Protein AF-A0A150FWA8-F1 (afdb_monomer_lite)

Radius of gyration: 38.99 Å; chains: 1; bounding box: 78×52×148 Å

Secondary structure (DSSP, 8-state):
--HHHHHHHHHHHHHHHHHHHHHHHHHHHHHHHHHHHHHHHHHHHHHHHHHHHHHHHHHHHSS---HHHHHH-HHHHHHHHHHHHHHHHHHH------TTSHHHHHHHHHHHHHHHHHHHTT---EEETTTEEEEE-TTS-EEE--S---HHHHTTGGGSSS---PPP-----------

pLDDT: mean 74.62, std 19.17, range [39.28, 98.38]

Structure (mmCIF, N/CA/C/O backbone):
data_AF-A0A150FWA8-F1
#
_entry.id   AF-A0A150FWA8-F1
#
loop_
_atom_site.group_PDB
_atom_site.id
_atom_site.type_symbol
_atom_site.label_atom_id
_atom_site.label_alt_id
_atom_site.label_comp_id
_atom_site.label_asym_id
_atom_site.label_entity_id
_atom_site.label_seq_id
_atom_site.pdbx_PDB_ins_code
_atom_site.Cartn_x
_atom_site.Cartn_y
_atom_site.Cartn_z
_atom_site.occupancy
_atom_site.B_iso_or_equiv
_atom_site.auth_seq_id
_atom_site.auth_comp_id
_atom_site.auth_asym_id
_atom_site.auth_atom_id
_atom_site.pdbx_PDB_model_num
ATOM 1 N N . MET A 1 1 ? 36.969 9.446 -61.415 1.00 58.41 1 MET A N 1
ATOM 2 C CA . MET A 1 1 ? 36.087 8.849 -60.389 1.00 58.41 1 MET A CA 1
ATOM 3 C C . MET A 1 1 ? 34.657 8.989 -60.893 1.00 58.41 1 MET A C 1
ATOM 5 O O . MET A 1 1 ? 34.257 10.104 -61.199 1.00 58.41 1 MET A O 1
ATOM 9 N N . SER A 1 2 ? 33.947 7.881 -61.120 1.00 78.94 2 SER A N 1
ATOM 10 C CA . SER A 1 2 ? 32.570 7.888 -61.658 1.00 78.94 2 SER A CA 1
ATOM 11 C C . SER A 1 2 ? 31.573 8.323 -60.574 1.00 78.94 2 SER A C 1
ATOM 13 O O . SER A 1 2 ? 31.785 8.003 -59.406 1.00 78.94 2 SER A O 1
ATOM 15 N N . GLY A 1 3 ? 30.477 9.006 -60.932 1.00 84.69 3 GLY A N 1
ATOM 16 C CA . GLY A 1 3 ? 29.446 9.459 -59.978 1.00 84.69 3 GLY A CA 1
ATOM 17 C C . GLY A 1 3 ? 28.864 8.340 -59.099 1.00 84.69 3 GLY A C 1
ATOM 18 O O . GLY A 1 3 ? 28.496 8.579 -57.953 1.00 84.69 3 GLY A O 1
ATOM 19 N N . ASN A 1 4 ? 28.898 7.093 -59.579 1.00 88.75 4 ASN A N 1
ATOM 20 C CA . ASN A 1 4 ? 28.476 5.921 -58.807 1.00 88.75 4 ASN A CA 1
ATOM 21 C C . ASN A 1 4 ? 29.417 5.598 -57.631 1.00 88.75 4 ASN A C 1
ATOM 23 O O . ASN A 1 4 ? 28.967 5.068 -56.620 1.00 88.75 4 ASN A O 1
ATOM 27 N N . GLN A 1 5 ? 30.712 5.921 -57.735 1.00 90.31 5 GLN A N 1
ATOM 28 C CA . GLN A 1 5 ? 31.670 5.716 -56.642 1.00 90.31 5 GLN A CA 1
ATOM 29 C C . GLN A 1 5 ? 31.446 6.727 -55.512 1.00 90.31 5 GLN A C 1
ATOM 31 O O . GLN A 1 5 ? 31.489 6.347 -54.348 1.00 90.31 5 GLN A O 1
ATOM 36 N N . ALA A 1 6 ? 31.138 7.985 -55.844 1.00 92.31 6 ALA A N 1
ATOM 37 C CA . ALA A 1 6 ? 30.865 9.024 -54.849 1.00 92.31 6 ALA A CA 1
ATOM 38 C C . ALA A 1 6 ? 29.607 8.714 -54.016 1.00 92.31 6 ALA A C 1
ATOM 40 O O . ALA A 1 6 ? 29.636 8.817 -52.794 1.00 92.31 6 ALA A O 1
ATOM 41 N N . ALA A 1 7 ? 28.533 8.245 -54.659 1.00 94.19 7 ALA A N 1
ATOM 42 C CA . ALA A 1 7 ? 27.303 7.861 -53.963 1.00 94.19 7 ALA A CA 1
ATOM 43 C C . ALA A 1 7 ? 27.495 6.660 -53.016 1.00 94.19 7 ALA A C 1
ATOM 45 O O . ALA A 1 7 ? 26.860 6.580 -51.963 1.00 94.19 7 ALA A O 1
ATOM 46 N N . LEU A 1 8 ? 28.374 5.716 -53.375 1.00 95.75 8 LEU A N 1
ATOM 47 C CA . LEU A 1 8 ? 28.729 4.604 -52.493 1.00 95.75 8 LEU A CA 1
ATOM 48 C C . LEU A 1 8 ? 29.504 5.089 -51.266 1.00 95.75 8 LEU A C 1
ATOM 50 O O . LEU A 1 8 ? 29.188 4.645 -50.166 1.00 95.75 8 LEU A O 1
ATOM 54 N N . ILE A 1 9 ? 30.456 6.010 -51.443 1.00 95.81 9 ILE A N 1
ATOM 55 C CA . ILE A 1 9 ? 31.230 6.597 -50.339 1.00 95.81 9 ILE A CA 1
ATOM 56 C C . ILE A 1 9 ? 30.297 7.309 -49.353 1.00 95.81 9 ILE A C 1
ATOM 58 O O . ILE A 1 9 ? 30.317 6.982 -48.171 1.00 95.81 9 ILE A O 1
ATOM 62 N N . GLU A 1 10 ? 29.392 8.169 -49.832 1.00 96.25 10 GLU A N 1
ATOM 63 C CA . GLU A 1 10 ? 28.441 8.879 -48.958 1.00 96.25 10 GLU A CA 1
ATOM 64 C C . GLU A 1 10 ? 27.535 7.903 -48.181 1.00 96.25 10 GLU A C 1
ATOM 66 O O . GLU A 1 10 ? 27.212 8.101 -47.005 1.00 96.25 10 GLU A O 1
ATOM 71 N N . ARG A 1 11 ? 27.120 6.802 -48.823 1.00 96.50 11 ARG A N 1
ATOM 72 C CA . ARG A 1 11 ? 26.327 5.765 -48.155 1.00 96.50 11 ARG A CA 1
ATOM 73 C C . ARG A 1 11 ? 27.133 5.040 -47.077 1.00 96.50 11 ARG A C 1
ATOM 75 O O . ARG A 1 11 ? 26.549 4.725 -46.042 1.00 96.50 11 ARG A O 1
ATOM 82 N N . PHE A 1 12 ? 28.414 4.764 -47.316 1.00 96.75 12 PHE A N 1
ATOM 83 C CA . PHE A 1 12 ? 29.309 4.159 -46.327 1.00 96.75 12 PHE A CA 1
ATOM 84 C C . PHE A 1 12 ? 29.524 5.082 -45.129 1.00 96.75 12 PHE A C 1
ATOM 86 O O . PHE A 1 12 ? 29.236 4.662 -44.014 1.00 96.75 12 PHE A O 1
ATOM 93 N N . GLU A 1 13 ? 29.848 6.355 -45.349 1.00 97.50 13 GLU A N 1
ATOM 94 C CA . GLU A 1 13 ? 30.004 7.343 -44.269 1.00 97.50 13 GLU A CA 1
ATOM 95 C C . GLU A 1 13 ? 28.730 7.469 -43.418 1.00 97.50 13 GLU A C 1
ATOM 97 O O . GLU A 1 13 ? 28.770 7.525 -42.187 1.00 97.50 13 GLU A O 1
ATOM 102 N N . ARG A 1 14 ? 27.554 7.436 -44.059 1.00 97.50 14 ARG A N 1
ATOM 103 C CA . ARG A 1 14 ? 26.270 7.432 -43.345 1.00 97.50 14 ARG A CA 1
ATOM 104 C C . ARG A 1 14 ? 26.048 6.152 -42.535 1.00 97.50 14 ARG A C 1
ATOM 106 O O . ARG A 1 14 ? 25.372 6.203 -41.508 1.00 97.50 14 ARG A O 1
ATOM 113 N N . MET A 1 15 ? 26.519 5.000 -43.012 1.00 97.94 15 MET A N 1
ATOM 114 C CA . MET A 1 15 ? 26.440 3.748 -42.254 1.00 97.94 15 MET A CA 1
ATOM 115 C C . MET A 1 15 ? 27.382 3.782 -41.053 1.00 97.94 15 MET A C 1
ATOM 117 O O . MET A 1 15 ? 26.928 3.446 -39.962 1.00 97.94 15 MET A O 1
ATOM 121 N N . ASP A 1 16 ? 28.608 4.272 -41.223 1.00 97.75 16 ASP A N 1
ATOM 122 C CA . ASP A 1 16 ? 29.592 4.397 -40.143 1.00 97.75 16 ASP A CA 1
ATOM 123 C C . ASP A 1 16 ? 29.066 5.302 -39.024 1.00 97.75 16 ASP A C 1
ATOM 125 O O . ASP A 1 16 ? 28.964 4.870 -37.877 1.00 97.75 16 ASP A O 1
ATOM 129 N N . GLY A 1 17 ? 28.540 6.486 -39.358 1.00 98.00 17 GLY A N 1
ATOM 130 C CA . GLY A 1 17 ? 27.944 7.371 -38.348 1.00 98.00 17 GLY A CA 1
ATOM 131 C C . GLY A 1 17 ? 26.709 6.777 -37.646 1.00 98.00 17 GLY A C 1
ATOM 132 O O . GLY A 1 17 ? 26.388 7.124 -36.506 1.00 98.00 17 GLY A O 1
ATOM 133 N N . ARG A 1 18 ? 25.984 5.852 -38.294 1.00 98.19 18 ARG A N 1
ATOM 134 C CA . ARG A 1 18 ? 24.894 5.109 -37.638 1.00 98.19 18 ARG A CA 1
ATOM 135 C C . ARG A 1 18 ? 25.426 4.024 -36.707 1.00 98.19 18 ARG A C 1
ATOM 137 O O . ARG A 1 18 ? 24.792 3.800 -35.677 1.00 98.19 18 ARG A O 1
ATOM 144 N N . LEU A 1 19 ? 26.524 3.362 -37.065 1.00 98.00 19 LEU A N 1
ATOM 145 C CA . LEU A 1 19 ? 27.169 2.340 -36.242 1.00 98.00 19 LEU A CA 1
ATOM 146 C C . LEU A 1 19 ? 27.760 2.953 -34.972 1.00 98.00 19 LEU A C 1
ATOM 148 O O . LEU A 1 19 ? 27.406 2.495 -33.891 1.00 98.00 19 LEU A O 1
ATOM 152 N N . GLU A 1 20 ? 28.488 4.066 -35.074 1.00 98.19 20 GLU A N 1
ATOM 153 C CA . GLU A 1 20 ? 29.029 4.787 -33.907 1.00 98.19 20 GLU A CA 1
ATOM 154 C C . GLU A 1 20 ? 27.927 5.177 -32.904 1.00 98.19 20 GLU A C 1
ATOM 156 O O . GLU A 1 20 ? 28.062 5.048 -31.683 1.00 98.19 20 GLU A O 1
ATOM 161 N N . LYS A 1 21 ? 26.768 5.614 -33.414 1.00 98.19 21 LYS A N 1
ATOM 162 C CA . LYS A 1 21 ? 25.609 5.946 -32.575 1.00 98.19 21 LYS A CA 1
ATOM 163 C C . LYS A 1 21 ? 24.977 4.716 -31.920 1.00 98.19 21 LYS A C 1
ATOM 165 O O . LYS A 1 21 ? 24.425 4.828 -30.823 1.00 98.19 21 LYS A O 1
ATOM 170 N N . ILE A 1 22 ? 24.987 3.569 -32.598 1.00 98.38 22 ILE A N 1
ATOM 171 C CA . ILE A 1 22 ? 24.507 2.301 -32.036 1.00 98.38 22 ILE A CA 1
ATOM 172 C C . ILE A 1 22 ? 25.451 1.837 -30.927 1.00 98.38 22 ILE A C 1
ATOM 174 O O . ILE A 1 22 ? 24.961 1.491 -29.857 1.00 98.38 22 ILE A O 1
ATOM 178 N N . GLU A 1 23 ? 26.763 1.896 -31.147 1.00 98.06 23 GLU A N 1
ATOM 179 C CA . GLU A 1 23 ? 27.785 1.555 -30.149 1.00 98.06 23 GLU A CA 1
ATOM 180 C C . GLU A 1 23 ? 27.654 2.434 -28.90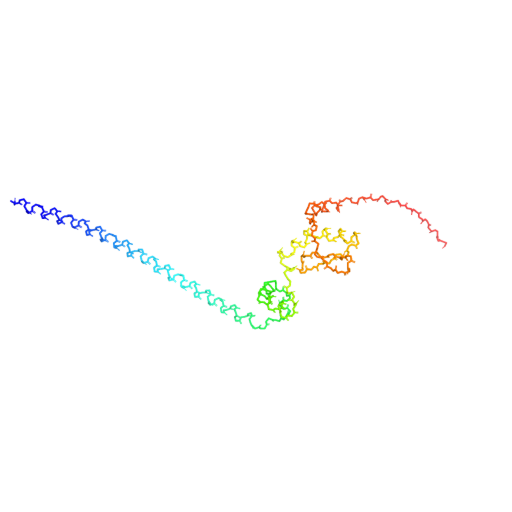3 1.00 98.06 23 GLU A C 1
ATOM 182 O O . GLU A 1 23 ? 27.500 1.922 -27.798 1.00 98.06 23 GLU A O 1
ATOM 187 N N . SER A 1 24 ? 27.533 3.751 -29.087 1.00 97.25 24 SER A N 1
ATOM 188 C CA . SER A 1 24 ? 27.338 4.690 -27.972 1.00 97.25 24 SER A CA 1
ATOM 189 C C . SER A 1 24 ? 26.095 4.358 -27.131 1.00 97.25 24 SER A C 1
ATOM 191 O O . SER A 1 24 ? 26.121 4.403 -25.902 1.00 97.25 24 SER A O 1
ATOM 193 N N . ARG A 1 25 ? 24.981 3.998 -27.785 1.00 98.00 25 ARG A N 1
ATOM 194 C CA . ARG A 1 25 ? 23.747 3.585 -27.093 1.00 98.00 25 ARG A CA 1
ATOM 195 C C . ARG A 1 25 ? 23.888 2.230 -26.412 1.00 98.00 25 ARG A C 1
ATOM 197 O O . ARG A 1 25 ? 23.277 2.009 -25.370 1.00 98.00 25 ARG A O 1
ATOM 204 N N . HIS A 1 26 ? 24.641 1.318 -27.013 1.00 97.88 26 HIS A N 1
ATOM 205 C CA . HIS A 1 26 ? 24.922 0.017 -26.430 1.00 97.88 26 HIS A CA 1
ATOM 206 C C . HIS A 1 26 ? 25.730 0.164 -25.133 1.00 97.88 26 HIS A C 1
ATOM 208 O O . HIS A 1 26 ? 25.380 -0.457 -24.130 1.00 97.88 26 HIS A O 1
ATOM 214 N N . ASP A 1 27 ? 26.731 1.042 -25.109 1.00 97.88 27 ASP A N 1
ATOM 215 C CA . ASP A 1 27 ? 27.537 1.309 -23.913 1.00 97.88 27 ASP A CA 1
ATOM 216 C C . ASP A 1 27 ? 26.718 1.951 -22.784 1.00 97.88 27 ASP A C 1
ATOM 218 O O . ASP A 1 27 ? 26.836 1.566 -21.614 1.00 97.88 27 ASP A O 1
ATOM 222 N N . GLU A 1 28 ? 25.821 2.878 -23.129 1.00 97.12 28 GLU A N 1
ATOM 223 C CA . GLU A 1 28 ? 24.882 3.479 -22.179 1.00 97.12 28 GLU A CA 1
ATOM 224 C C . GLU A 1 28 ? 23.932 2.427 -21.583 1.00 97.12 28 GLU A C 1
ATOM 226 O O . GLU A 1 28 ? 23.750 2.365 -20.363 1.00 97.12 28 GLU A O 1
ATOM 231 N N . LEU A 1 29 ? 23.370 1.547 -22.422 1.00 98.00 29 LEU A N 1
ATOM 232 C CA . LEU A 1 29 ? 22.513 0.446 -21.973 1.00 98.00 29 LEU A CA 1
ATOM 233 C C . LEU A 1 29 ? 23.266 -0.547 -21.082 1.00 98.00 29 LEU A C 1
ATOM 235 O O . LEU A 1 29 ? 22.729 -0.965 -20.057 1.00 98.00 29 LEU A O 1
ATOM 239 N N . SER A 1 30 ? 24.502 -0.897 -21.441 1.00 97.06 30 SER A N 1
ATOM 240 C CA . SER A 1 30 ? 25.358 -1.795 -20.659 1.00 97.06 30 SER A CA 1
ATOM 241 C C . SER A 1 30 ? 25.643 -1.217 -19.269 1.00 97.06 30 SER A C 1
ATOM 243 O O . SER A 1 30 ? 25.459 -1.885 -18.249 1.00 97.06 30 SER A O 1
ATOM 245 N N . THR A 1 31 ? 25.971 0.076 -19.210 1.00 97.12 31 THR A N 1
ATOM 246 C CA . THR A 1 31 ? 26.173 0.799 -17.947 1.00 97.12 31 THR A CA 1
ATOM 247 C C . THR A 1 31 ? 24.892 0.829 -17.111 1.00 97.12 31 THR A C 1
ATOM 249 O O . THR A 1 31 ? 24.914 0.528 -15.915 1.00 97.12 31 THR A O 1
ATOM 252 N N . GLY A 1 32 ? 23.750 1.135 -17.736 1.00 97.75 32 GLY A N 1
ATOM 253 C CA . GLY A 1 32 ? 22.446 1.130 -17.073 1.00 97.75 32 GLY A CA 1
ATOM 254 C C . GLY A 1 32 ? 22.068 -0.243 -16.508 1.00 97.75 32 GLY A C 1
ATOM 255 O O . GLY A 1 32 ? 21.541 -0.331 -15.395 1.00 97.75 32 GLY A O 1
ATOM 256 N N . PHE A 1 33 ? 22.388 -1.318 -17.233 1.00 97.69 33 PHE A N 1
ATOM 257 C CA . PHE A 1 33 ? 22.178 -2.689 -16.775 1.00 97.69 33 PHE A CA 1
ATOM 258 C C . PHE A 1 33 ? 23.045 -3.022 -15.555 1.00 97.69 33 PHE A C 1
ATOM 260 O O . PHE A 1 33 ? 22.529 -3.568 -14.579 1.00 97.69 33 PHE A O 1
ATOM 267 N N . GLY A 1 34 ? 24.317 -2.609 -15.549 1.00 97.50 34 GLY A N 1
ATOM 268 C CA . GLY A 1 34 ? 25.204 -2.774 -14.392 1.00 97.50 34 GLY A CA 1
ATOM 269 C C . GLY A 1 34 ? 24.657 -2.107 -13.125 1.00 97.50 34 GLY A C 1
ATOM 270 O O . GLY A 1 34 ? 24.584 -2.733 -12.067 1.00 97.50 34 GLY A O 1
ATOM 271 N N . VAL A 1 35 ? 24.167 -0.866 -13.237 1.00 97.62 35 VAL A N 1
ATOM 272 C CA . VAL A 1 35 ? 23.528 -0.155 -12.112 1.00 97.62 35 VAL A CA 1
ATOM 273 C C . VAL A 1 35 ? 22.273 -0.886 -11.628 1.00 97.62 35 VAL A C 1
ATOM 275 O O . VAL A 1 35 ? 22.028 -0.978 -10.422 1.00 97.62 35 VAL A O 1
ATOM 278 N N . MET A 1 36 ? 21.460 -1.412 -12.548 1.00 97.62 36 MET A N 1
ATOM 279 C CA . MET A 1 36 ? 20.260 -2.169 -12.193 1.00 97.62 36 MET A CA 1
ATOM 280 C C . MET A 1 36 ? 20.608 -3.453 -11.436 1.00 97.62 36 MET A C 1
ATOM 282 O O . MET A 1 36 ? 19.974 -3.734 -10.419 1.00 97.62 36 MET A O 1
ATOM 286 N N . GLN A 1 37 ? 21.636 -4.181 -11.875 1.00 97.12 37 GLN A N 1
ATOM 287 C CA . GLN A 1 37 ? 22.101 -5.398 -11.216 1.00 97.12 37 GLN A CA 1
ATOM 288 C C . GLN A 1 37 ? 22.537 -5.120 -9.772 1.00 97.12 37 GLN A C 1
ATOM 290 O O . GLN A 1 37 ? 22.027 -5.755 -8.851 1.00 97.12 37 GLN A O 1
ATOM 295 N N . SER A 1 38 ? 23.348 -4.082 -9.542 1.00 96.12 38 SER A N 1
ATOM 296 C CA . SER A 1 38 ? 23.758 -3.705 -8.181 1.00 96.12 38 SER A CA 1
ATOM 297 C C . SER A 1 38 ? 22.575 -3.338 -7.275 1.00 96.12 38 SER A C 1
ATOM 299 O O . SER A 1 38 ? 22.572 -3.657 -6.087 1.00 96.12 38 SER A O 1
ATOM 301 N N . ARG A 1 39 ? 21.536 -2.685 -7.816 1.00 97.19 39 ARG A N 1
ATOM 302 C CA . ARG A 1 39 ? 20.318 -2.370 -7.047 1.00 97.19 39 ARG A CA 1
ATOM 303 C C . ARG A 1 39 ? 19.514 -3.621 -6.696 1.00 97.19 39 ARG A C 1
ATOM 305 O O . ARG A 1 39 ? 18.935 -3.679 -5.613 1.00 97.19 39 ARG A O 1
ATOM 312 N N . VAL A 1 40 ? 19.456 -4.602 -7.594 1.00 97.19 40 VAL A N 1
ATOM 313 C CA . VAL A 1 40 ? 18.804 -5.893 -7.332 1.00 97.19 40 VAL A CA 1
ATOM 314 C C . VAL A 1 40 ? 19.553 -6.666 -6.242 1.00 97.19 40 VAL A C 1
ATOM 316 O O . VAL A 1 40 ? 18.910 -7.227 -5.352 1.00 97.19 40 VAL A O 1
ATOM 319 N N . ASP A 1 41 ? 20.884 -6.630 -6.248 1.00 97.25 41 ASP A N 1
ATOM 320 C CA . ASP A 1 41 ? 21.714 -7.278 -5.227 1.00 97.25 41 ASP A CA 1
ATOM 321 C C . ASP A 1 41 ? 21.529 -6.640 -3.834 1.00 97.25 41 ASP A C 1
ATOM 323 O O . ASP A 1 41 ? 21.375 -7.353 -2.833 1.00 97.25 41 ASP A O 1
ATOM 327 N N . ASP A 1 42 ? 21.449 -5.304 -3.754 1.00 96.75 42 ASP A N 1
ATOM 328 C CA . ASP A 1 42 ? 21.136 -4.585 -2.506 1.00 96.75 42 ASP A CA 1
ATOM 329 C C . ASP A 1 42 ? 19.752 -4.967 -1.960 1.00 96.75 42 ASP A C 1
ATOM 331 O O . ASP A 1 42 ? 19.603 -5.330 -0.788 1.00 96.75 42 ASP A O 1
ATOM 335 N N . LEU A 1 43 ? 18.726 -4.947 -2.819 1.00 96.69 43 LEU A N 1
ATOM 336 C CA . LEU A 1 43 ? 17.366 -5.323 -2.426 1.00 96.69 43 LEU A CA 1
ATOM 337 C C . LEU A 1 43 ? 17.302 -6.770 -1.927 1.00 96.69 43 LEU A C 1
ATOM 339 O O . LEU A 1 43 ? 16.682 -7.032 -0.894 1.00 96.69 43 LEU A O 1
ATOM 343 N N . SER A 1 44 ? 17.980 -7.692 -2.610 1.00 96.19 44 SER A N 1
ATOM 344 C CA . SER A 1 44 ? 18.048 -9.106 -2.221 1.00 96.19 44 SER A CA 1
ATOM 345 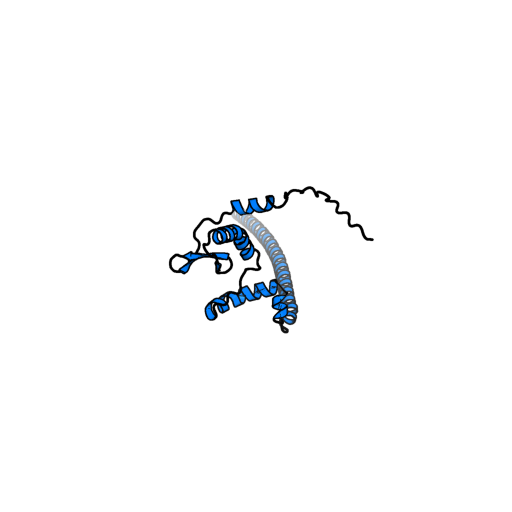C C . SER A 1 44 ? 18.710 -9.283 -0.850 1.00 96.19 44 SER A C 1
ATOM 347 O O . SER A 1 44 ? 18.209 -10.020 0.008 1.00 96.19 44 SER A O 1
ATOM 349 N N . SER A 1 45 ? 19.785 -8.537 -0.592 1.00 94.56 45 SER A N 1
ATOM 350 C CA . SER A 1 45 ? 20.484 -8.538 0.698 1.00 94.56 45 SER A CA 1
ATOM 351 C C . SER A 1 45 ? 19.595 -8.009 1.829 1.00 94.56 45 SER A C 1
ATOM 353 O O . SER A 1 45 ? 19.510 -8.610 2.904 1.00 94.56 45 SER A O 1
ATOM 355 N N . ARG A 1 46 ? 18.854 -6.923 1.580 1.00 95.25 46 ARG A N 1
ATOM 356 C CA . ARG A 1 46 ? 17.914 -6.337 2.550 1.00 95.25 46 ARG A CA 1
ATOM 357 C C . ARG A 1 46 ? 16.733 -7.255 2.850 1.00 95.25 46 ARG A C 1
ATOM 359 O O . ARG A 1 46 ? 16.339 -7.364 4.010 1.00 95.25 46 ARG A O 1
ATOM 366 N N . ILE A 1 47 ? 16.184 -7.932 1.840 1.00 93.81 47 ILE A N 1
ATOM 367 C CA . ILE A 1 47 ? 15.127 -8.938 2.025 1.00 93.81 47 ILE A CA 1
ATOM 368 C C . ILE A 1 47 ? 15.643 -10.075 2.907 1.00 93.81 47 ILE A C 1
ATOM 370 O O . ILE A 1 47 ? 15.008 -10.402 3.908 1.00 93.81 47 ILE A O 1
ATOM 374 N N . THR A 1 48 ? 16.833 -10.599 2.611 1.00 93.25 48 THR A N 1
ATOM 375 C CA . THR A 1 48 ? 17.463 -11.658 3.413 1.00 93.25 48 THR A CA 1
ATOM 376 C C . THR A 1 48 ? 17.652 -11.217 4.870 1.00 93.25 48 THR A C 1
ATOM 378 O O . THR A 1 48 ? 17.307 -11.949 5.799 1.00 93.25 48 THR A O 1
ATOM 381 N N . ALA A 1 49 ? 18.117 -9.986 5.103 1.00 89.12 49 ALA A N 1
ATOM 382 C CA . ALA A 1 49 ? 18.254 -9.429 6.449 1.00 89.12 49 ALA A CA 1
ATOM 383 C C . ALA A 1 49 ? 16.905 -9.297 7.181 1.00 89.12 49 ALA A C 1
ATOM 385 O O . ALA A 1 49 ? 16.812 -9.611 8.371 1.00 89.12 49 ALA A O 1
ATOM 386 N N . LEU A 1 50 ? 15.845 -8.876 6.484 1.00 86.69 50 LEU A N 1
ATOM 387 C CA . LEU A 1 50 ? 14.494 -8.810 7.046 1.00 86.69 50 LEU A CA 1
ATOM 388 C C . LEU A 1 50 ? 13.957 -10.198 7.397 1.00 86.69 50 LEU A C 1
ATOM 390 O O . LEU A 1 50 ? 13.372 -10.369 8.466 1.00 86.69 50 LEU A O 1
ATOM 394 N N . GLU A 1 51 ? 14.166 -11.197 6.543 1.00 84.88 51 GLU A N 1
ATOM 395 C CA . GLU A 1 51 ? 13.759 -12.576 6.812 1.00 84.88 51 GLU A CA 1
ATOM 396 C C . GLU A 1 51 ? 14.492 -13.161 8.019 1.00 84.88 51 GLU A C 1
ATOM 398 O O . GLU A 1 51 ? 13.857 -13.746 8.900 1.00 84.88 51 GLU A O 1
ATOM 403 N N . MET A 1 52 ? 15.804 -12.941 8.120 1.00 80.94 52 MET A N 1
ATOM 404 C CA . MET A 1 52 ? 16.583 -13.336 9.295 1.00 80.94 52 MET A CA 1
ATOM 405 C C . MET A 1 52 ? 16.109 -12.604 10.553 1.00 80.94 52 MET A C 1
ATOM 407 O O . MET A 1 52 ? 15.887 -13.234 11.585 1.00 80.94 52 MET A O 1
ATOM 411 N N . GLY A 1 53 ? 15.862 -11.294 10.474 1.00 81.31 53 GLY A N 1
ATOM 412 C CA . GLY A 1 53 ? 15.307 -10.512 11.580 1.00 81.31 53 GLY A CA 1
ATOM 413 C C . GLY A 1 53 ? 13.932 -11.016 12.028 1.00 81.31 53 GLY A C 1
ATOM 414 O O . GLY A 1 53 ? 13.659 -11.094 13.228 1.00 81.31 53 GLY A O 1
ATOM 415 N N . ARG A 1 54 ? 13.079 -11.425 11.082 1.00 76.38 54 ARG A N 1
ATOM 416 C CA . ARG A 1 54 ? 11.777 -12.045 11.365 1.00 76.38 54 ARG A CA 1
ATOM 417 C C . ARG A 1 54 ? 11.920 -13.414 12.014 1.00 76.38 54 ARG A C 1
ATOM 419 O O . ARG A 1 54 ? 11.187 -13.674 12.958 1.00 76.38 54 ARG A O 1
ATOM 426 N N . ARG A 1 55 ? 12.857 -14.260 11.580 1.00 71.56 55 ARG A N 1
ATOM 427 C CA . ARG A 1 55 ? 13.129 -15.559 12.227 1.00 71.56 55 ARG A CA 1
ATOM 428 C C . ARG A 1 55 ? 13.664 -15.368 13.652 1.00 71.56 55 ARG A C 1
ATOM 430 O O . ARG A 1 55 ? 13.163 -15.992 14.581 1.00 71.56 55 ARG A O 1
ATOM 437 N N . SER A 1 56 ? 14.573 -14.415 13.849 1.00 66.75 56 SER A N 1
ATOM 438 C CA . SER A 1 56 ? 15.165 -14.089 15.156 1.00 66.75 56 SER A CA 1
ATOM 439 C C . SER A 1 56 ? 14.206 -13.405 16.144 1.00 66.75 56 SER A C 1
ATOM 441 O O . SER A 1 56 ? 14.454 -13.445 17.354 1.00 66.75 56 SER A O 1
ATOM 443 N N . ARG A 1 57 ? 13.130 -12.761 15.660 1.00 61.34 57 ARG A N 1
ATOM 444 C CA . ARG A 1 57 ? 12.033 -12.223 16.495 1.00 61.34 57 ARG A CA 1
ATOM 445 C C . ARG A 1 57 ? 10.883 -13.217 16.672 1.00 61.34 57 ARG A C 1
ATOM 447 O O . ARG A 1 57 ? 10.359 -13.336 17.772 1.00 61.34 57 ARG A O 1
ATOM 454 N N . GLY A 1 58 ? 10.521 -13.950 15.621 1.00 54.25 58 GLY A N 1
ATOM 455 C CA . GLY A 1 58 ? 9.450 -14.949 15.633 1.00 54.25 58 GLY A CA 1
ATOM 456 C C . GLY A 1 58 ? 9.761 -16.144 16.531 1.00 54.25 58 GLY A C 1
ATOM 457 O O . GLY A 1 58 ? 8.877 -16.601 17.242 1.00 54.25 58 GLY A O 1
ATOM 458 N N . GLY A 1 59 ? 11.027 -16.572 16.597 1.00 51.75 59 GLY A N 1
ATOM 459 C CA . GLY A 1 59 ? 11.453 -17.659 17.484 1.00 51.75 59 GLY A CA 1
ATOM 460 C C . GLY A 1 59 ? 11.481 -17.309 18.977 1.00 51.75 59 GLY A C 1
ATOM 461 O O . GLY A 1 59 ? 11.467 -18.216 19.793 1.00 51.75 59 GLY A O 1
ATOM 462 N N . ARG A 1 60 ? 11.488 -16.018 19.352 1.00 53.56 60 ARG A N 1
ATOM 463 C CA . ARG A 1 60 ? 11.532 -15.578 20.765 1.00 53.56 60 ARG A CA 1
ATOM 464 C C . ARG A 1 60 ? 10.192 -15.113 21.337 1.00 53.56 60 ARG A C 1
ATOM 466 O O . ARG A 1 60 ? 10.066 -15.029 22.547 1.00 53.56 60 ARG A O 1
ATOM 473 N N . GLN A 1 61 ? 9.196 -14.810 20.502 1.00 49.88 61 GLN A N 1
ATOM 474 C CA . GLN A 1 61 ? 7.851 -14.429 20.972 1.00 49.88 61 GLN A CA 1
ATOM 475 C C . GLN A 1 61 ? 6.814 -15.558 20.877 1.00 49.88 61 GLN A C 1
ATOM 477 O O . GLN A 1 61 ? 5.702 -15.404 21.377 1.00 49.88 61 GLN A O 1
ATOM 482 N N . GLN A 1 62 ? 7.148 -16.681 20.232 1.00 51.69 62 GLN A N 1
ATOM 483 C CA . GLN A 1 62 ? 6.276 -17.861 20.152 1.00 51.69 62 GLN A CA 1
ATOM 484 C C . GLN A 1 62 ? 6.580 -18.930 21.204 1.00 51.69 62 GLN A C 1
ATOM 486 O O . GLN A 1 62 ? 5.817 -19.887 21.324 1.00 51.69 62 GLN A O 1
ATOM 491 N N . GLU A 1 63 ? 7.619 -18.748 22.020 1.00 54.00 63 GLU A N 1
ATOM 492 C CA . GLU A 1 63 ? 7.719 -19.455 23.294 1.00 54.00 63 GLU A CA 1
ATOM 493 C C . GLU A 1 63 ? 6.701 -18.837 24.253 1.00 54.00 63 GLU A C 1
ATOM 495 O O . GLU A 1 63 ? 6.984 -17.887 24.969 1.00 54.00 63 GLU A O 1
ATOM 500 N N . ARG A 1 64 ? 5.472 -19.358 24.188 1.00 53.38 64 ARG A N 1
ATOM 501 C CA . ARG A 1 64 ? 4.447 -19.228 25.227 1.00 53.38 64 ARG A CA 1
ATOM 502 C C . ARG A 1 64 ? 4.236 -17.785 25.715 1.00 53.38 64 ARG A C 1
ATOM 504 O O . ARG A 1 64 ? 4.551 -17.443 26.846 1.00 53.38 64 ARG A O 1
ATOM 511 N N . MET A 1 65 ? 3.632 -16.943 24.876 1.00 55.06 65 MET A N 1
ATOM 512 C CA . MET A 1 65 ? 3.025 -15.710 25.386 1.00 55.06 65 MET A CA 1
ATOM 513 C C . MET A 1 65 ? 1.961 -16.122 26.411 1.00 55.06 65 MET A C 1
ATOM 515 O O . MET A 1 65 ? 0.950 -16.731 26.045 1.00 55.06 65 MET A O 1
ATOM 519 N N . GLU A 1 66 ? 2.209 -15.864 27.692 1.00 62.91 66 GLU A N 1
ATOM 520 C CA . GLU A 1 66 ? 1.222 -16.132 28.729 1.00 62.91 66 GLU A CA 1
ATOM 521 C C . GLU A 1 66 ? 0.013 -15.214 28.489 1.00 62.91 66 GLU A C 1
ATOM 523 O O . GLU A 1 66 ? 0.139 -14.093 27.987 1.00 62.91 66 GLU A O 1
ATOM 528 N N . LEU A 1 67 ? -1.190 -15.658 28.864 1.00 59.88 67 LEU A N 1
ATOM 529 C CA . LEU A 1 67 ? -2.408 -14.829 28.797 1.00 59.88 67 LEU A CA 1
ATOM 530 C C . LEU A 1 67 ? -2.221 -13.469 29.493 1.00 59.88 67 LEU A C 1
ATOM 532 O O . LEU A 1 67 ? -2.847 -12.478 29.117 1.00 59.88 67 LEU A O 1
ATOM 536 N N . VAL A 1 68 ? -1.332 -13.424 30.485 1.00 59.34 68 VAL A N 1
ATOM 537 C CA . VAL A 1 68 ? -0.934 -12.213 31.202 1.00 59.34 68 VAL A CA 1
ATOM 538 C C . VAL A 1 68 ? -0.145 -11.254 30.309 1.00 59.34 68 VAL A C 1
ATOM 540 O O . VAL A 1 68 ? -0.427 -10.061 30.325 1.00 59.34 68 VAL A O 1
ATOM 543 N N . ASP A 1 69 ? 0.759 -11.729 29.454 1.00 61.09 69 ASP A N 1
ATOM 544 C CA . ASP A 1 69 ? 1.538 -10.860 28.559 1.00 61.09 69 ASP A CA 1
ATOM 545 C C . ASP A 1 69 ? 0.665 -10.213 27.477 1.00 61.09 69 ASP A C 1
ATOM 547 O O . ASP A 1 69 ? 0.875 -9.052 27.112 1.00 61.09 69 ASP A O 1
ATOM 551 N N . LEU A 1 70 ? -0.386 -10.922 27.053 1.00 62.38 70 LEU A N 1
ATOM 552 C CA . LEU A 1 70 ? -1.486 -10.388 26.244 1.00 62.38 70 LEU A CA 1
ATOM 553 C C . LEU A 1 70 ? -2.298 -9.321 26.989 1.00 62.38 70 LEU A C 1
ATOM 555 O O . LEU A 1 70 ? -2.876 -8.433 26.367 1.00 62.38 70 LEU A O 1
ATOM 559 N N . LEU A 1 71 ? -2.343 -9.352 28.321 1.00 59.41 71 LEU A N 1
ATOM 560 C CA . LEU A 1 71 ? -2.954 -8.293 29.120 1.00 59.41 71 LEU A CA 1
ATOM 561 C C . LEU A 1 71 ? -2.005 -7.110 29.360 1.00 59.41 71 LEU A C 1
ATOM 563 O O . LEU A 1 71 ? -2.482 -6.043 29.720 1.00 59.41 71 LEU A O 1
ATOM 567 N N . VAL A 1 72 ? -0.704 -7.228 29.145 1.00 67.19 72 VAL A N 1
ATOM 568 C CA . VAL A 1 72 ? 0.219 -6.106 29.393 1.00 67.19 72 VAL A CA 1
ATOM 569 C C . VAL A 1 72 ? 0.565 -5.359 28.102 1.00 67.19 72 VAL A C 1
ATOM 571 O O . VAL A 1 72 ? 0.681 -4.136 28.117 1.00 67.19 72 VAL A O 1
ATOM 574 N N . HIS A 1 73 ? 0.659 -6.052 26.964 1.00 65.62 73 HIS A N 1
ATOM 575 C CA . HIS A 1 73 ? 1.186 -5.466 25.728 1.00 65.62 73 HIS A CA 1
ATOM 576 C C . HIS A 1 73 ? 0.091 -5.046 24.737 1.00 65.62 73 HIS A C 1
ATOM 578 O O . HIS A 1 73 ? -0.631 -5.874 24.179 1.00 65.62 73 HIS A O 1
ATOM 584 N N . GLU A 1 74 ? 0.003 -3.742 24.460 1.00 58.78 74 GLU A N 1
ATOM 585 C CA . GLU A 1 74 ? -0.997 -3.151 23.558 1.00 58.78 74 GLU A CA 1
ATOM 586 C C . GLU A 1 74 ? -0.912 -3.705 22.123 1.00 58.78 74 GLU A C 1
ATOM 588 O O . GLU A 1 74 ? -1.937 -4.018 21.511 1.00 58.78 74 GLU A O 1
ATOM 593 N N . ASP A 1 75 ? 0.299 -3.908 21.605 1.00 60.31 75 ASP A N 1
ATOM 594 C CA . ASP A 1 75 ? 0.507 -4.416 20.244 1.00 60.31 75 ASP A CA 1
ATOM 595 C C . ASP A 1 75 ? 0.087 -5.887 20.094 1.00 60.31 75 ASP A C 1
ATOM 597 O O . ASP A 1 75 ? -0.493 -6.276 19.075 1.00 60.31 75 ASP A O 1
ATOM 601 N N . ALA A 1 76 ? 0.291 -6.697 21.138 1.00 63.66 76 ALA A N 1
ATOM 602 C CA . ALA A 1 76 ? -0.164 -8.085 21.175 1.00 63.66 76 ALA A CA 1
ATOM 603 C C . ALA A 1 76 ? -1.700 -8.166 21.212 1.00 63.66 76 ALA A C 1
ATOM 605 O O . ALA A 1 76 ? -2.299 -8.953 20.475 1.00 63.66 76 ALA A O 1
ATOM 606 N N . ARG A 1 77 ? -2.356 -7.286 21.986 1.00 65.75 77 ARG A N 1
ATOM 607 C CA . ARG A 1 77 ? -3.827 -7.165 22.024 1.00 65.75 77 ARG A CA 1
ATOM 608 C C . ARG A 1 77 ? -4.407 -6.804 20.662 1.00 65.75 77 ARG A C 1
ATOM 610 O O . ARG A 1 77 ? -5.382 -7.421 20.235 1.00 65.75 77 ARG A O 1
ATOM 617 N N . ARG A 1 78 ? -3.805 -5.833 19.966 1.00 62.38 78 ARG A N 1
ATOM 618 C CA . ARG A 1 78 ? -4.243 -5.417 18.623 1.00 62.38 78 ARG A CA 1
ATOM 619 C C . ARG A 1 78 ? -4.107 -6.547 17.608 1.00 62.38 78 ARG A C 1
ATOM 621 O O . ARG A 1 78 ? -5.037 -6.787 16.843 1.00 62.38 78 ARG A O 1
ATOM 628 N N . SER A 1 79 ? -2.986 -7.266 17.638 1.00 65.50 79 SER A N 1
ATOM 629 C CA . SER A 1 79 ? -2.745 -8.419 16.763 1.00 65.50 79 SER A CA 1
ATOM 630 C C . SER A 1 79 ? -3.795 -9.518 16.971 1.00 65.50 79 SER A C 1
ATOM 632 O O . SER A 1 79 ? -4.416 -9.988 16.017 1.00 65.50 79 SER A O 1
ATOM 634 N N . VAL A 1 80 ? -4.088 -9.865 18.228 1.00 66.31 80 VAL A N 1
ATOM 635 C CA . VAL A 1 80 ? -5.097 -10.883 18.556 1.00 66.31 80 VAL A CA 1
ATOM 636 C C . VAL A 1 80 ? -6.511 -10.434 18.194 1.00 66.31 80 VAL A C 1
ATOM 638 O O . VAL A 1 80 ? -7.269 -11.221 17.627 1.00 66.31 80 VAL A O 1
ATOM 641 N N . ALA A 1 81 ? -6.870 -9.175 18.450 1.00 65.06 81 ALA A N 1
ATOM 642 C CA . ALA A 1 81 ? -8.163 -8.632 18.043 1.00 65.06 81 ALA A CA 1
ATOM 643 C C . ALA A 1 81 ? -8.343 -8.653 16.513 1.00 65.06 81 ALA A C 1
ATOM 645 O O . ALA A 1 81 ? -9.424 -8.993 16.034 1.00 65.06 81 ALA A O 1
ATOM 646 N N . ALA A 1 82 ? -7.289 -8.362 15.743 1.00 65.56 82 ALA A N 1
ATOM 647 C CA . ALA A 1 82 ? -7.330 -8.398 14.282 1.00 65.56 82 ALA A CA 1
ATOM 648 C C . ALA A 1 82 ? -7.506 -9.822 13.730 1.00 65.56 82 ALA A C 1
ATOM 650 O O . ALA A 1 82 ? -8.286 -10.035 12.802 1.00 65.56 82 ALA A O 1
ATOM 651 N N . VAL A 1 83 ? -6.813 -10.805 14.313 1.00 69.75 83 VAL A N 1
ATOM 652 C CA . VAL A 1 83 ? -6.827 -12.194 13.828 1.00 69.75 83 VAL A CA 1
ATOM 653 C C . VAL A 1 83 ? -8.061 -12.961 14.311 1.00 69.75 83 VAL A C 1
ATOM 655 O O . VAL A 1 83 ? -8.687 -13.688 13.540 1.00 69.75 83 VAL A O 1
ATOM 658 N N . LEU A 1 84 ? -8.441 -12.801 15.581 1.00 69.69 84 LEU A N 1
ATOM 659 C CA . LEU A 1 84 ? -9.494 -13.598 16.219 1.00 69.69 84 LEU A CA 1
ATOM 660 C C . LEU A 1 84 ? -10.817 -12.849 16.396 1.00 69.69 84 LEU A C 1
ATOM 662 O O . LEU A 1 84 ? -11.828 -13.479 16.701 1.00 69.69 84 LEU A O 1
ATOM 666 N N . GLY A 1 85 ? -10.863 -11.538 16.151 1.00 67.31 85 GLY A N 1
ATOM 667 C CA . GLY A 1 85 ? -12.058 -10.727 16.391 1.00 67.31 85 GLY A CA 1
ATOM 668 C C . GLY A 1 85 ? -13.281 -11.164 15.582 1.00 67.31 85 GLY A C 1
ATOM 669 O O . GLY A 1 85 ? -14.382 -11.226 16.128 1.00 67.31 85 GLY A O 1
ATOM 670 N N . LYS A 1 86 ? -13.107 -11.507 14.299 1.00 63.75 86 LYS A N 1
ATOM 671 C CA . LYS A 1 86 ? -14.209 -11.986 13.446 1.00 63.75 86 LYS A CA 1
ATOM 672 C C . LYS A 1 86 ? -14.619 -13.434 13.779 1.00 63.75 86 LYS A C 1
ATOM 674 O O . LYS A 1 86 ? -15.793 -13.641 14.076 1.00 63.75 86 LYS A O 1
ATOM 679 N N . PRO A 1 87 ? -13.697 -14.417 13.862 1.00 73.25 87 PRO A N 1
ATOM 680 C CA . PRO A 1 87 ? -14.048 -15.784 14.255 1.00 73.25 87 PRO A CA 1
ATOM 681 C C . PRO A 1 87 ? -14.727 -15.902 15.627 1.00 73.25 87 PRO A C 1
ATOM 683 O O . PRO A 1 87 ? -15.650 -16.703 15.771 1.00 73.25 87 PRO A O 1
ATOM 686 N N . LEU A 1 88 ? -14.284 -15.126 16.626 1.00 68.62 88 LEU A N 1
ATOM 687 C CA . LEU A 1 88 ? -14.852 -15.156 17.978 1.00 68.62 88 LEU A CA 1
ATOM 688 C C . LEU A 1 88 ? -16.239 -14.511 18.043 1.00 68.62 88 LEU A C 1
ATOM 690 O O . LEU A 1 88 ? -17.123 -15.017 18.738 1.00 68.62 88 LEU A O 1
ATOM 694 N N . ARG A 1 89 ? -16.453 -13.440 17.271 1.00 61.69 89 ARG A N 1
ATOM 695 C CA . ARG A 1 89 ? -17.763 -12.802 17.136 1.00 61.69 89 ARG A CA 1
ATOM 696 C C . ARG A 1 89 ? -18.764 -13.735 16.468 1.00 61.69 89 ARG A C 1
ATOM 698 O O . ARG A 1 89 ? -19.850 -13.926 17.002 1.00 61.69 89 ARG A O 1
ATOM 705 N N . ASP A 1 90 ? -18.386 -14.316 15.335 1.00 60.47 90 ASP A N 1
ATOM 706 C CA . ASP A 1 90 ? -19.306 -15.084 14.497 1.00 60.47 90 ASP A CA 1
ATOM 707 C C . ASP A 1 90 ? -19.695 -16.422 15.148 1.00 60.47 90 ASP A C 1
ATOM 709 O O . ASP A 1 90 ? -20.829 -16.869 14.995 1.00 60.47 90 ASP A O 1
ATOM 713 N N . ARG A 1 91 ? -18.783 -17.056 15.905 1.00 74.12 91 ARG A N 1
ATOM 714 C CA . ARG A 1 91 ? -19.039 -18.364 16.541 1.00 74.12 91 ARG A CA 1
ATOM 715 C C . ARG A 1 91 ? -19.544 -18.288 17.974 1.00 74.12 91 ARG A C 1
ATOM 717 O O . ARG A 1 91 ? -20.317 -19.147 18.378 1.00 74.12 91 ARG A O 1
ATOM 724 N N . TYR A 1 92 ? -19.087 -17.305 18.745 1.00 67.00 92 TYR A N 1
ATOM 725 C CA . TYR A 1 92 ? -19.312 -17.275 20.194 1.00 67.00 92 TYR A CA 1
ATOM 726 C C . TYR A 1 92 ? -19.979 -15.982 20.672 1.00 67.00 92 TYR A C 1
ATOM 728 O O . TYR A 1 92 ? -20.220 -15.827 21.866 1.00 67.00 92 TYR A O 1
ATOM 736 N N . GLY A 1 93 ? -20.254 -15.026 19.775 1.00 57.25 93 GLY A N 1
ATOM 737 C CA . GLY A 1 93 ? -20.773 -13.708 20.151 1.00 57.25 93 GLY A CA 1
ATOM 738 C C . GLY A 1 93 ? -19.787 -12.876 20.982 1.00 57.25 93 GLY A C 1
ATOM 739 O O . GLY A 1 93 ? -20.164 -11.837 21.522 1.00 57.25 93 GLY A O 1
ATOM 740 N N . ILE A 1 94 ? -18.526 -13.312 21.092 1.00 59.38 94 ILE A N 1
ATOM 741 C CA . ILE A 1 94 ? -17.497 -12.641 21.885 1.00 59.38 94 ILE A CA 1
ATOM 742 C C . ILE A 1 94 ? -16.928 -11.502 21.051 1.00 59.38 94 ILE A C 1
ATOM 744 O O . ILE A 1 94 ? -16.280 -11.711 20.025 1.00 59.38 94 ILE A O 1
ATOM 748 N N . VAL A 1 95 ? -17.158 -10.275 21.507 1.00 57.00 95 VAL A N 1
ATOM 749 C CA . VAL A 1 95 ? -16.601 -9.087 20.868 1.00 57.00 95 VAL A CA 1
ATOM 750 C C . VAL A 1 95 ? -15.299 -8.721 21.571 1.00 57.00 95 VAL A C 1
ATOM 752 O O . VAL A 1 95 ? -15.312 -8.119 22.642 1.00 57.00 95 VAL A O 1
ATOM 755 N N . VAL A 1 96 ? -14.166 -9.062 20.955 1.00 57.41 96 VAL A N 1
ATOM 756 C CA . VAL A 1 96 ? -12.859 -8.516 21.347 1.00 57.41 96 VAL A CA 1
ATOM 757 C C . VAL A 1 96 ? -12.857 -7.047 20.917 1.00 57.41 96 VAL A C 1
ATOM 759 O O . VAL A 1 96 ? -12.692 -6.737 19.738 1.00 57.41 96 VAL A O 1
ATOM 762 N N . MET A 1 97 ? -13.223 -6.150 21.835 1.00 54.06 97 MET A N 1
ATOM 763 C CA . MET A 1 97 ? -13.535 -4.762 21.494 1.00 54.06 97 MET A CA 1
ATOM 764 C C . MET A 1 97 ? -12.287 -3.901 21.289 1.00 54.06 97 MET A C 1
ATOM 766 O O . MET A 1 97 ? -11.376 -3.873 22.110 1.00 54.06 97 MET A O 1
ATOM 770 N N . ASP A 1 98 ? -12.394 -3.059 20.265 1.00 52.94 98 ASP A N 1
ATOM 771 C CA . ASP A 1 98 ? -11.596 -1.878 19.920 1.00 52.94 98 ASP A CA 1
ATOM 772 C C . ASP A 1 98 ? -11.693 -0.724 20.951 1.00 52.94 98 ASP A C 1
ATOM 774 O O . ASP A 1 98 ? -11.256 0.396 20.709 1.00 52.94 98 ASP A O 1
ATOM 778 N N . ALA A 1 99 ? -12.275 -0.972 22.131 1.00 47.31 99 ALA A N 1
ATOM 779 C CA . ALA A 1 99 ? -12.523 0.034 23.171 1.00 47.31 99 ALA A CA 1
ATOM 780 C C . ALA A 1 99 ? -11.238 0.585 23.828 1.00 47.31 99 ALA A C 1
ATOM 782 O O . ALA A 1 99 ? -11.320 1.438 24.708 1.00 47.31 99 ALA A O 1
ATOM 783 N N . LEU A 1 100 ? -10.071 0.087 23.412 1.00 48.72 100 LEU A N 1
ATOM 784 C CA . LEU A 1 100 ? -8.745 0.501 23.866 1.00 48.72 100 LEU A CA 1
ATOM 785 C C . LEU A 1 100 ? -7.885 1.102 22.745 1.00 48.72 100 LEU A C 1
ATOM 787 O O . LEU A 1 100 ? -6.758 1.501 23.013 1.00 48.72 100 LEU A O 1
ATOM 791 N N . THR A 1 101 ? -8.377 1.190 21.503 1.00 54.50 101 THR A N 1
ATOM 792 C CA . THR A 1 101 ? -7.672 1.941 20.456 1.00 54.50 101 THR A CA 1
ATOM 793 C C . THR A 1 101 ? -8.267 3.340 20.319 1.00 54.50 101 THR A C 1
ATOM 795 O O . THR A 1 101 ? -9.435 3.583 20.639 1.00 54.50 101 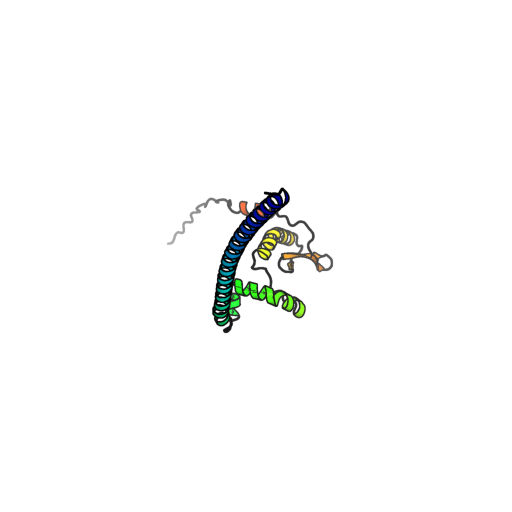THR A O 1
ATOM 798 N N . LYS A 1 102 ? -7.475 4.284 19.800 1.00 53.44 102 LYS A N 1
ATOM 799 C CA . LYS A 1 102 ? -7.929 5.663 19.547 1.00 53.44 102 LYS A CA 1
ATOM 800 C C . LYS A 1 102 ? -9.206 5.721 18.685 1.00 53.44 102 LYS A C 1
ATOM 802 O O . LYS A 1 102 ? -10.004 6.635 18.868 1.00 53.44 102 LYS A O 1
ATOM 807 N N . ALA A 1 103 ? -9.427 4.740 17.802 1.00 51.81 103 ALA A N 1
ATOM 808 C CA . ALA A 1 103 ? -10.586 4.679 16.910 1.00 51.81 103 ALA A CA 1
ATOM 809 C C . ALA A 1 103 ? -11.901 4.317 17.628 1.00 51.81 103 ALA A C 1
ATOM 811 O O . ALA A 1 103 ? -12.959 4.767 17.196 1.00 51.81 103 ALA A O 1
ATOM 812 N N . GLY A 1 104 ? -11.849 3.564 18.734 1.00 59.66 104 GLY A N 1
ATOM 813 C CA . GLY A 1 104 ? -13.021 3.230 19.554 1.00 59.66 104 GLY A CA 1
ATOM 814 C C . GLY A 1 104 ? -13.244 4.172 20.742 1.00 59.66 104 GLY A C 1
ATOM 815 O O . GLY A 1 104 ? -14.387 4.410 21.136 1.00 59.66 104 GLY A O 1
ATOM 816 N N . VAL A 1 105 ? -12.170 4.750 21.292 1.00 68.62 105 VAL A N 1
ATOM 817 C CA . VAL A 1 105 ? -12.243 5.680 22.433 1.00 68.62 105 VAL A CA 1
ATOM 818 C C . VAL A 1 105 ? -12.831 7.030 22.020 1.00 68.62 105 VAL A C 1
ATOM 820 O O . VAL A 1 105 ? -13.734 7.518 22.701 1.00 68.62 105 VAL A O 1
ATOM 823 N N . GLN A 1 106 ? -12.385 7.603 20.894 1.00 72.06 106 GLN A N 1
ATOM 824 C CA . GLN A 1 106 ? -12.830 8.933 20.462 1.00 72.06 106 GLN A CA 1
ATOM 825 C C . GLN A 1 106 ? -14.350 8.998 20.219 1.00 72.06 106 GLN A C 1
ATOM 827 O O . GLN A 1 106 ? -14.996 9.875 20.787 1.00 72.06 106 GLN A O 1
ATOM 832 N N . PRO A 1 107 ? -14.984 8.056 19.487 1.00 77.06 107 PRO A N 1
ATOM 833 C CA . PRO A 1 107 ? -16.432 8.091 19.291 1.00 77.06 107 PRO A CA 1
ATOM 834 C C . PRO A 1 107 ? -17.219 7.893 20.586 1.00 77.06 107 PRO A C 1
ATOM 836 O O . PRO A 1 107 ? -18.321 8.418 20.715 1.00 77.06 107 PRO A O 1
ATOM 839 N N . LYS A 1 108 ? -16.684 7.131 21.549 1.00 80.69 108 LYS A N 1
ATOM 840 C CA . LYS A 1 108 ? -17.328 6.952 22.853 1.00 80.69 108 LYS A CA 1
ATOM 841 C C . LYS A 1 108 ? -17.256 8.234 23.685 1.00 80.69 108 LYS A C 1
ATOM 843 O O . LYS A 1 108 ? -18.274 8.628 24.243 1.00 80.69 108 LYS A O 1
ATOM 848 N N . GLN A 1 109 ? -16.097 8.894 23.723 1.00 82.06 109 GLN A N 1
ATOM 849 C CA . GLN A 1 109 ? -15.920 10.194 24.379 1.00 82.06 109 GLN A CA 1
ATOM 850 C C . GLN A 1 109 ? -16.827 11.260 23.755 1.00 82.06 109 GLN A C 1
ATOM 852 O O . GLN A 1 109 ? -17.582 11.908 24.473 1.00 82.06 109 GLN A O 1
ATOM 857 N N . ASP A 1 110 ? -16.858 11.356 22.424 1.00 82.12 110 ASP A N 1
ATOM 858 C CA . ASP A 1 110 ? -17.711 12.307 21.699 1.00 82.12 110 ASP A CA 1
ATOM 859 C C . ASP A 1 110 ? -19.211 12.101 21.996 1.00 82.12 110 ASP A C 1
ATOM 861 O O . ASP A 1 110 ? -20.003 13.043 21.953 1.00 82.12 110 ASP A O 1
ATOM 865 N N . ARG A 1 111 ? -19.625 10.863 22.297 1.00 87.69 111 ARG A N 1
ATOM 866 C CA . ARG A 1 111 ? -21.026 10.494 22.570 1.00 87.69 111 ARG A CA 1
ATOM 867 C C . ARG A 1 111 ? -21.374 10.470 24.061 1.00 87.69 111 ARG A C 1
ATOM 869 O O . ARG A 1 111 ? -22.559 10.383 24.394 1.00 87.69 111 ARG A O 1
ATOM 876 N N . GLN A 1 112 ? -20.387 10.564 24.951 1.00 86.62 112 GLN A N 1
ATOM 877 C CA . GLN A 1 112 ? -20.567 10.505 26.404 1.00 86.62 112 GLN A CA 1
ATOM 878 C C . GLN A 1 112 ? -21.559 11.563 26.930 1.00 86.62 112 GLN A C 1
ATOM 880 O O . GLN A 1 112 ? -22.458 11.183 27.682 1.00 86.62 112 GLN A O 1
ATOM 885 N N . PRO A 1 113 ? -21.536 12.836 26.482 1.00 89.50 113 PRO A N 1
ATOM 886 C CA . PRO A 1 113 ? -22.498 13.833 26.965 1.00 89.50 113 PRO A CA 1
ATOM 887 C C . PRO A 1 113 ? -23.940 13.504 26.568 1.00 89.50 113 PRO A C 1
ATOM 889 O O . PRO A 1 113 ? -24.880 13.702 27.334 1.00 89.50 113 PRO A O 1
ATOM 892 N N . THR A 1 114 ? -24.129 12.936 25.372 1.00 87.25 114 THR A N 1
ATOM 893 C CA . THR A 1 114 ? -25.453 12.485 24.918 1.00 87.25 114 THR A CA 1
ATOM 894 C C . THR A 1 114 ? -25.938 11.301 25.756 1.00 87.25 114 THR A C 1
ATOM 896 O O . THR A 1 114 ? -27.111 11.239 26.117 1.00 87.25 114 THR A O 1
ATOM 899 N N . PHE A 1 115 ? -25.036 10.383 26.115 1.00 90.19 115 PHE A N 1
ATOM 900 C CA . PHE A 1 115 ? -25.345 9.272 27.014 1.00 90.19 115 PHE A CA 1
ATOM 901 C C . PHE A 1 115 ? -25.808 9.766 28.392 1.00 90.19 115 PHE A C 1
ATOM 903 O O . PHE A 1 115 ? -26.807 9.279 28.919 1.00 90.19 115 PHE A O 1
ATOM 910 N N . GLU A 1 116 ? -25.119 10.748 28.968 1.00 89.38 116 GLU A N 1
ATOM 911 C CA . GLU A 1 116 ? -25.467 11.317 30.274 1.00 89.38 116 GLU A CA 1
ATOM 912 C C . GLU A 1 116 ? -26.790 12.076 30.239 1.00 89.38 116 GLU A C 1
ATOM 914 O O . GLU A 1 116 ? -27.635 11.858 31.105 1.00 89.38 116 GLU A O 1
ATOM 919 N N . LYS A 1 117 ? -27.032 12.868 29.190 1.00 88.31 117 LYS A N 1
ATOM 920 C CA . LYS A 1 117 ? -28.320 13.536 28.982 1.00 88.31 117 LYS A CA 1
ATOM 921 C C . LYS A 1 117 ? -29.475 12.536 28.939 1.00 88.31 117 LYS A C 1
ATOM 923 O O . LYS A 1 117 ? -30.421 12.657 29.704 1.00 88.31 117 LYS A O 1
ATOM 928 N N . LEU A 1 118 ? -29.351 11.475 28.140 1.00 89.88 118 LEU A N 1
ATOM 929 C CA . LEU A 1 118 ? -30.365 10.417 28.057 1.00 89.88 118 LEU A CA 1
ATOM 930 C C . LEU A 1 118 ? -30.584 9.695 29.392 1.00 89.88 118 LEU A C 1
ATOM 932 O O . LEU A 1 118 ? -31.688 9.224 29.675 1.00 89.88 118 LEU A O 1
ATOM 936 N N . LYS A 1 119 ? -29.536 9.572 30.210 1.00 91.06 119 LYS A N 1
ATOM 937 C CA . LYS A 1 119 ? -29.635 8.998 31.552 1.00 91.06 119 LYS A CA 1
ATOM 938 C C . LYS A 1 119 ? -30.410 9.927 32.487 1.00 91.06 119 LYS A C 1
ATOM 940 O O . LYS A 1 119 ? -31.292 9.439 33.190 1.00 91.06 119 LYS A O 1
ATOM 945 N N . ASN A 1 120 ? -30.120 11.226 32.448 1.00 90.44 120 ASN A N 1
ATOM 946 C CA . ASN A 1 120 ? -30.815 12.252 33.229 1.00 90.44 120 ASN A CA 1
ATOM 947 C C . ASN A 1 120 ? -32.289 12.384 32.809 1.00 90.44 120 ASN A C 1
ATOM 949 O O . ASN A 1 120 ? -33.156 12.527 33.662 1.00 90.44 120 ASN A O 1
ATOM 953 N N . ASP A 1 121 ? -32.583 12.194 31.521 1.00 88.44 121 ASP A N 1
ATOM 954 C CA . ASP A 1 121 ? -33.942 12.169 30.962 1.00 88.44 121 ASP A CA 1
ATOM 955 C C . ASP A 1 121 ? -34.705 10.858 31.264 1.00 88.44 121 ASP A C 1
ATOM 957 O O . ASP A 1 121 ? -35.799 10.623 30.745 1.00 88.44 121 ASP A O 1
ATOM 961 N N . GLY A 1 122 ? -34.119 9.940 32.043 1.00 89.88 122 GLY A N 1
ATOM 962 C CA . GLY A 1 122 ? -34.751 8.676 32.428 1.00 89.88 122 GLY A CA 1
ATOM 963 C C . GLY A 1 122 ? -34.881 7.645 31.298 1.00 89.88 122 GLY A C 1
ATOM 964 O O . GLY A 1 122 ? -35.539 6.622 31.475 1.00 89.88 122 GLY A O 1
ATOM 965 N N . LYS A 1 123 ? -34.228 7.844 30.143 1.00 87.31 123 LYS A N 1
ATOM 966 C CA . LYS A 1 123 ? -34.321 6.959 28.958 1.00 87.31 123 LYS A CA 1
ATOM 967 C C . LYS A 1 123 ? -33.503 5.662 29.066 1.00 87.31 123 LYS A C 1
ATOM 969 O O . LYS A 1 123 ? -33.476 4.862 28.127 1.00 87.31 123 LYS A O 1
ATOM 974 N N . ARG A 1 124 ? -32.843 5.444 30.212 1.00 91.06 124 ARG A N 1
ATOM 975 C CA . ARG A 1 124 ? -32.050 4.248 30.571 1.00 91.06 124 ARG A CA 1
ATOM 976 C C . ARG A 1 124 ? -31.088 3.805 29.453 1.00 91.06 124 ARG A C 1
ATOM 978 O O . ARG A 1 124 ? -31.181 2.661 29.003 1.00 91.06 124 ARG A O 1
ATOM 985 N N . PRO A 1 125 ? -30.182 4.679 28.980 1.00 93.69 125 PRO A N 1
ATOM 986 C CA . PRO A 1 125 ? -29.303 4.361 27.863 1.00 93.69 125 PRO A CA 1
ATOM 987 C C . PRO A 1 125 ? -28.296 3.256 28.215 1.00 93.69 125 PRO A C 1
ATOM 989 O O . PRO A 1 125 ? -27.883 3.101 29.366 1.00 93.69 125 PRO A O 1
ATOM 992 N N . ARG A 1 126 ? -27.867 2.496 27.204 1.00 91.12 126 ARG A N 1
ATOM 993 C CA . ARG A 1 126 ? -26.818 1.474 27.299 1.00 91.12 126 ARG A CA 1
ATOM 994 C C . ARG A 1 126 ? -25.885 1.558 26.095 1.00 91.12 126 ARG A C 1
ATOM 996 O O . ARG A 1 126 ? -26.340 1.750 24.971 1.00 91.12 126 ARG A O 1
ATOM 1003 N N . TRP A 1 127 ? -24.592 1.357 26.335 1.00 87.00 127 TRP A N 1
ATOM 1004 C CA . TRP A 1 127 ? -23.612 1.163 25.270 1.00 87.00 127 TRP A CA 1
ATOM 1005 C C . TRP A 1 127 ? -23.791 -0.212 24.622 1.00 87.00 127 TRP A C 1
ATOM 1007 O O . TRP A 1 127 ? -23.745 -1.237 25.306 1.00 87.00 127 TRP A O 1
ATOM 1017 N N . ASP A 1 128 ? -23.968 -0.228 23.308 1.00 82.06 128 ASP A N 1
ATOM 1018 C CA . ASP A 1 128 ? -23.948 -1.423 22.479 1.00 82.06 128 ASP A CA 1
ATOM 1019 C C . ASP A 1 128 ? -22.766 -1.372 21.514 1.00 82.06 128 ASP A C 1
ATOM 1021 O O . ASP A 1 128 ? -22.357 -0.303 21.055 1.00 82.06 128 ASP A O 1
ATOM 1025 N N . ARG A 1 129 ? -22.172 -2.538 21.246 1.00 70.50 129 ARG A N 1
ATOM 1026 C CA . ARG A 1 129 ? -21.011 -2.681 20.348 1.00 70.50 129 ARG A CA 1
ATOM 1027 C C . ARG A 1 129 ? -19.902 -1.637 20.594 1.00 70.50 129 ARG A C 1
ATOM 1029 O O . ARG A 1 129 ? -19.221 -1.222 19.664 1.00 70.50 129 ARG A O 1
ATOM 1036 N N . GLY A 1 130 ? -19.721 -1.211 21.845 1.00 70.00 130 GLY A N 1
ATOM 1037 C CA . GLY A 1 130 ? -18.645 -0.322 22.298 1.00 70.00 130 GLY A CA 1
ATOM 1038 C C . GLY A 1 130 ? -18.845 1.175 22.048 1.00 70.00 130 GLY A C 1
ATOM 1039 O O . GLY A 1 130 ? -18.324 1.968 22.828 1.00 70.00 130 GLY A O 1
ATOM 1040 N N . VAL A 1 131 ? -19.609 1.569 21.024 1.00 77.44 131 VAL A N 1
ATOM 1041 C CA . VAL A 1 131 ? -19.763 2.983 20.614 1.00 77.44 131 VAL A CA 1
ATOM 1042 C C . VAL A 1 131 ? -21.205 3.401 20.323 1.00 77.44 131 VAL A C 1
ATOM 1044 O O . VAL A 1 131 ? -21.497 4.596 20.277 1.00 77.44 131 VAL A O 1
ATOM 1047 N N . GLU A 1 132 ? -22.125 2.464 20.101 1.00 82.69 132 GLU A N 1
ATOM 1048 C CA . GLU A 1 132 ? -23.530 2.770 19.816 1.00 82.69 132 GLU A CA 1
ATOM 1049 C C . GLU A 1 132 ? -24.293 2.981 21.127 1.00 82.69 132 GLU A C 1
ATOM 1051 O O . GLU A 1 132 ? -24.072 2.272 22.105 1.00 82.69 132 GLU A O 1
ATOM 1056 N N . ILE A 1 133 ? -25.206 3.951 21.160 1.00 88.06 133 ILE A N 1
ATOM 1057 C CA . ILE A 1 133 ? -26.113 4.137 22.296 1.00 88.06 133 ILE A CA 1
ATOM 1058 C C . ILE A 1 133 ? -27.446 3.494 21.931 1.00 88.06 133 ILE A C 1
ATOM 1060 O O . ILE A 1 133 ? -28.018 3.795 20.884 1.00 88.06 133 ILE A O 1
ATOM 1064 N N . LYS A 1 134 ? -27.960 2.627 22.802 1.00 92.81 134 LYS A N 1
ATOM 1065 C CA . LYS A 1 134 ? -29.340 2.144 22.753 1.00 92.81 134 LYS A CA 1
ATOM 1066 C C . LYS A 1 134 ? -30.135 2.716 23.913 1.00 92.81 134 LYS A C 1
ATOM 1068 O O . LYS A 1 134 ? -29.625 2.783 25.027 1.00 92.81 134 LYS A O 1
ATOM 1073 N N . VAL A 1 135 ? -31.386 3.076 23.665 1.00 93.25 135 VAL A N 1
ATOM 1074 C CA . VAL A 1 135 ? -32.334 3.569 24.675 1.00 93.25 135 VAL A CA 1
ATOM 1075 C C . VAL A 1 135 ? -33.482 2.589 24.836 1.00 93.25 135 VAL A C 1
ATOM 1077 O O . VAL A 1 135 ? -33.789 1.824 23.920 1.00 93.25 135 VAL A O 1
ATOM 1080 N N . MET A 1 136 ? -34.103 2.585 26.010 1.00 90.75 136 MET A N 1
ATOM 1081 C CA . MET A 1 136 ? -35.280 1.760 26.247 1.00 90.75 136 MET A CA 1
ATOM 1082 C C . MET A 1 136 ? -36.477 2.368 25.510 1.00 90.75 136 MET A C 1
ATOM 1084 O O . MET A 1 136 ? -36.878 3.495 25.795 1.00 90.75 136 MET A O 1
ATOM 1088 N N . GLY A 1 137 ? -37.010 1.634 24.535 1.00 87.38 137 GLY A N 1
ATOM 1089 C CA . GLY A 1 137 ? -38.248 1.980 23.848 1.00 87.38 137 GLY A CA 1
ATOM 1090 C C . GLY A 1 137 ? -39.476 1.662 24.701 1.00 87.38 137 GLY A C 1
ATOM 1091 O O . GLY A 1 137 ? -39.393 0.962 25.711 1.00 87.38 137 GLY A O 1
ATOM 1092 N N . GLU A 1 138 ? -40.636 2.141 24.261 1.00 86.06 138 GLU A N 1
ATOM 1093 C CA . GLU A 1 138 ? -41.925 1.9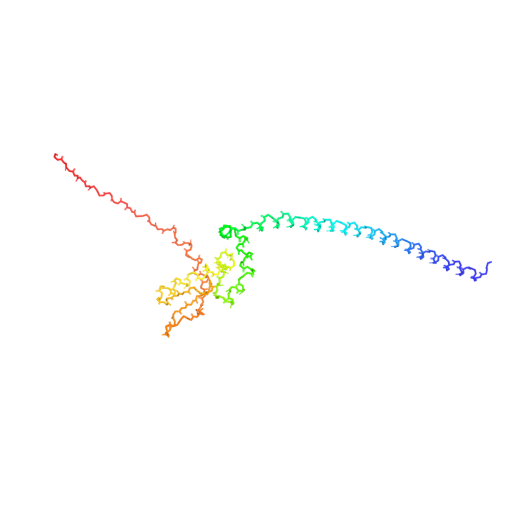70 24.955 1.00 86.06 138 GLU A CA 1
ATOM 1094 C C . GLU A 1 138 ? -42.331 0.498 25.116 1.00 86.06 138 GLU A C 1
ATOM 1096 O O . GLU A 1 138 ? -42.983 0.118 26.081 1.00 86.06 138 GLU A O 1
ATOM 1101 N N . ASN A 1 139 ? -41.865 -0.363 24.211 1.00 88.19 139 ASN A N 1
ATOM 1102 C CA . ASN A 1 139 ? -42.062 -1.812 24.260 1.00 88.19 139 ASN A CA 1
ATOM 1103 C C . ASN A 1 139 ? -41.114 -2.539 25.239 1.00 88.19 139 ASN A C 1
ATOM 1105 O O . ASN A 1 139 ? -41.016 -3.767 25.197 1.00 88.19 139 ASN A O 1
ATOM 1109 N N . GLY A 1 140 ? -40.346 -1.801 26.048 1.00 88.19 140 GLY A N 1
ATOM 1110 C CA . GLY A 1 140 ? -39.341 -2.344 26.963 1.00 88.19 140 GLY A CA 1
ATOM 1111 C C . GLY A 1 140 ? -38.091 -2.905 26.275 1.00 88.19 140 GLY A C 1
ATOM 1112 O O . GLY A 1 140 ? -37.210 -3.439 26.950 1.00 88.19 140 GLY A O 1
ATOM 1113 N N . LYS A 1 141 ? -37.974 -2.794 24.943 1.00 89.94 141 LYS A N 1
ATOM 1114 C CA . LYS A 1 141 ? -36.804 -3.256 24.185 1.00 89.94 141 LYS A CA 1
ATOM 1115 C C . LYS A 1 141 ? -35.829 -2.114 23.941 1.00 89.94 141 LYS A C 1
ATOM 1117 O O . LYS A 1 141 ? -36.211 -0.970 23.715 1.00 89.94 141 LYS A O 1
ATOM 1122 N N . TYR A 1 142 ? -34.545 -2.448 23.943 1.00 89.94 142 TYR A N 1
ATOM 1123 C CA . TYR A 1 142 ? -33.484 -1.509 23.606 1.00 89.94 142 TYR A CA 1
ATOM 1124 C C . TYR A 1 142 ? -33.435 -1.260 22.099 1.00 89.94 142 TYR A C 1
ATOM 1126 O O . TYR A 1 142 ? -33.151 -2.179 21.328 1.00 89.94 142 TYR A O 1
ATOM 1134 N N . VAL A 1 143 ? -33.657 -0.013 21.694 1.00 91.19 143 VAL A N 1
ATOM 1135 C CA . VAL A 1 143 ? -33.580 0.433 20.298 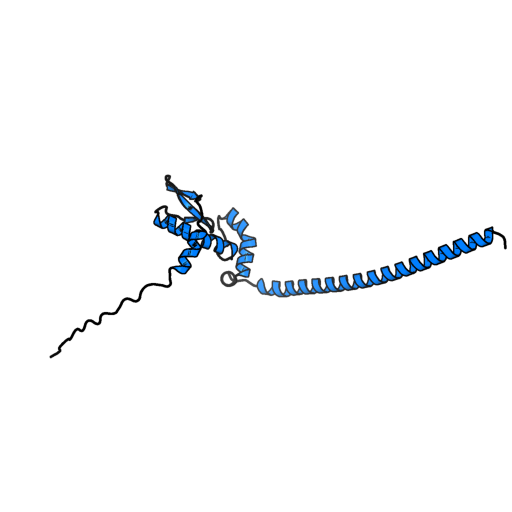1.00 91.19 143 VAL A CA 1
ATOM 1136 C C . VAL A 1 143 ? -32.384 1.367 20.098 1.00 91.19 143 VAL A C 1
ATOM 1138 O O . VAL A 1 143 ? -32.019 2.085 21.033 1.00 91.19 143 VAL A O 1
ATOM 1141 N N . PRO A 1 144 ? -31.733 1.357 18.921 1.00 91.50 144 PRO A N 1
ATOM 1142 C CA . PRO A 1 144 ? -30.663 2.304 18.610 1.00 91.50 144 PRO A CA 1
ATOM 1143 C C . PRO A 1 144 ? -31.134 3.751 18.762 1.00 91.50 144 PRO A C 1
ATOM 1145 O O . PRO A 1 144 ? -32.205 4.112 18.280 1.00 91.50 144 PRO A O 1
ATOM 1148 N N . TYR A 1 145 ? -30.330 4.579 19.423 1.00 88.19 145 TYR A N 1
ATOM 1149 C CA . TYR A 1 145 ? -30.574 6.013 19.490 1.00 88.19 145 TYR A CA 1
ATOM 1150 C C . TYR A 1 145 ? -30.226 6.658 18.144 1.00 88.19 145 TYR A C 1
ATOM 1152 O O . TYR A 1 145 ? -29.092 6.557 17.677 1.00 88.19 145 TYR A O 1
ATOM 1160 N N . THR A 1 146 ? -31.206 7.319 17.530 1.00 85.06 146 THR A N 1
ATOM 1161 C CA . THR A 1 146 ? -31.087 7.971 16.214 1.00 85.06 146 THR A CA 1
ATOM 1162 C C . THR A 1 146 ? -31.043 9.499 16.293 1.00 85.06 146 THR A C 1
ATOM 1164 O O . THR A 1 146 ? -31.043 10.163 15.260 1.00 85.06 146 THR A O 1
ATOM 1167 N N . GLY A 1 147 ? -31.038 10.072 17.499 1.00 81.38 147 GLY A N 1
ATOM 1168 C CA . GLY A 1 147 ? -30.977 11.521 17.683 1.00 81.38 147 GLY A CA 1
ATOM 1169 C C . GLY A 1 147 ? -29.572 12.096 17.461 1.00 81.38 147 GLY A C 1
ATOM 1170 O O . GLY A 1 147 ? -28.603 11.349 17.299 1.00 81.38 147 GLY A O 1
ATOM 1171 N N . PRO A 1 148 ? -29.432 13.432 17.466 1.00 77.88 148 PRO A N 1
ATOM 1172 C CA . PRO A 1 148 ? -28.139 14.073 17.287 1.00 77.88 148 PRO A CA 1
ATOM 1173 C C . PRO A 1 148 ? -27.193 13.721 18.441 1.00 77.88 148 PRO A C 1
ATOM 1175 O O . PRO A 1 148 ? -27.581 13.727 19.612 1.00 77.88 148 PRO A O 1
ATOM 1178 N N . PHE A 1 149 ? -25.937 13.436 18.095 1.00 77.31 149 PHE A N 1
ATOM 1179 C CA . PHE A 1 149 ? -24.829 13.390 19.042 1.00 77.31 149 PHE A CA 1
ATOM 1180 C C . PHE A 1 149 ? -24.255 14.806 19.120 1.00 77.31 149 PHE A C 1
ATOM 1182 O O . PHE A 1 149 ? -23.594 15.265 18.186 1.00 77.31 149 PHE A O 1
ATOM 1189 N N . ASN A 1 150 ? -24.577 15.545 20.183 1.00 64.69 150 ASN A N 1
ATOM 1190 C CA . ASN A 1 150 ? -24.201 16.955 20.304 1.00 64.69 150 ASN A CA 1
ATOM 1191 C C . ASN A 1 150 ? -22.688 17.111 20.534 1.00 64.69 150 ASN A C 1
ATOM 1193 O O . ASN A 1 150 ? -22.226 17.250 21.663 1.00 64.69 150 ASN A O 1
ATOM 1197 N N . ARG A 1 151 ? -21.910 17.159 19.446 1.00 54.94 151 ARG A N 1
ATOM 1198 C CA . ARG A 1 151 ? -20.460 17.426 19.479 1.00 54.94 151 ARG A CA 1
ATOM 1199 C C . ARG A 1 151 ? -20.125 18.791 20.101 1.00 54.94 151 ARG A C 1
ATOM 1201 O O . ARG A 1 151 ? -19.075 18.951 20.708 1.00 54.94 151 ARG A O 1
ATOM 1208 N N . ALA A 1 152 ? -21.024 19.767 19.957 1.00 50.72 152 ALA A N 1
ATOM 1209 C CA . ALA A 1 152 ? -20.819 21.148 20.399 1.00 50.72 152 ALA A CA 1
ATOM 1210 C C . ALA A 1 152 ? -21.062 21.383 21.905 1.00 50.72 152 ALA A C 1
ATOM 1212 O O . ALA A 1 152 ? -20.534 22.349 22.451 1.00 50.72 152 ALA A O 1
ATOM 1213 N N . GLU A 1 153 ? -21.826 20.523 22.591 1.00 49.72 153 GLU A N 1
ATOM 1214 C CA . GLU A 1 153 ? -22.004 20.613 24.054 1.00 49.72 153 GLU A CA 1
ATOM 1215 C C . GLU A 1 153 ? -20.823 19.982 24.810 1.00 49.72 153 GLU A C 1
ATOM 1217 O O . GLU A 1 153 ? -20.432 20.498 25.853 1.00 49.72 153 GLU A O 1
ATOM 1222 N N . ALA A 1 154 ? -20.189 18.946 24.241 1.00 48.09 154 ALA A N 1
ATOM 1223 C CA . ALA A 1 154 ? -19.030 18.256 24.821 1.00 48.09 154 ALA A CA 1
ATOM 1224 C C . ALA A 1 154 ? -17.829 19.183 25.088 1.00 48.09 154 ALA A C 1
ATOM 1226 O O . ALA A 1 154 ? -17.122 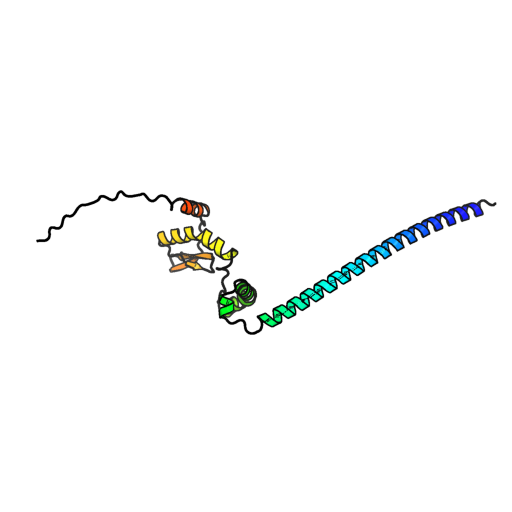19.021 26.072 1.00 48.09 154 ALA A O 1
ATOM 1227 N N . MET A 1 155 ? -17.610 20.182 24.226 1.00 45.19 155 MET A N 1
ATOM 1228 C CA . MET A 1 155 ? -16.488 21.122 24.355 1.00 45.19 155 MET A CA 1
ATOM 1229 C C . MET A 1 155 ? -16.762 22.295 25.310 1.00 45.19 155 MET A C 1
ATOM 1231 O O . MET A 1 155 ? -15.867 23.102 25.552 1.00 45.19 155 MET A O 1
ATOM 1235 N N . ARG A 1 156 ? -17.986 22.435 25.842 1.00 45.53 156 ARG A N 1
ATOM 1236 C CA . ARG A 1 156 ? -18.318 23.504 26.803 1.00 45.53 156 ARG A CA 1
ATOM 1237 C C . ARG A 1 156 ? -18.130 23.077 28.258 1.00 45.53 156 ARG A C 1
ATOM 1239 O O . ARG A 1 156 ? -17.871 23.938 29.093 1.00 45.53 156 ARG A O 1
ATOM 1246 N N . THR A 1 157 ? -18.216 21.783 28.568 1.00 46.62 157 THR A N 1
ATOM 1247 C CA . THR A 1 157 ? -18.098 21.284 29.949 1.00 46.62 157 THR A CA 1
ATOM 1248 C C . THR A 1 157 ? -16.664 21.281 30.477 1.00 46.62 157 THR A C 1
ATOM 1250 O O . THR A 1 157 ? -16.478 21.424 31.680 1.00 46.62 157 THR A O 1
ATOM 1253 N N . ASP A 1 158 ? -15.651 21.252 29.604 1.00 45.38 158 ASP A N 1
ATOM 1254 C CA . ASP A 1 158 ? -14.239 21.344 30.018 1.00 45.38 158 ASP A CA 1
ATOM 1255 C C . ASP A 1 158 ? -13.841 22.741 30.527 1.00 45.38 158 ASP A C 1
ATOM 1257 O O . ASP A 1 158 ? -12.788 22.902 31.139 1.00 45.38 158 ASP A O 1
ATOM 1261 N N . LYS A 1 159 ? -14.683 23.764 30.314 1.00 45.16 159 LYS A N 1
ATOM 1262 C CA . LYS A 1 159 ? -14.402 25.146 30.738 1.00 45.16 159 LYS A CA 1
ATOM 1263 C C . LYS A 1 159 ? -15.209 25.613 31.955 1.00 45.16 159 LYS A C 1
ATOM 1265 O O . LYS A 1 159 ? -15.008 26.733 32.403 1.00 45.16 159 LYS A O 1
ATOM 1270 N N . ALA A 1 160 ? -16.105 24.780 32.489 1.00 41.03 160 ALA A N 1
ATOM 1271 C CA . ALA A 1 160 ? -16.979 25.141 33.613 1.00 41.03 160 ALA A CA 1
ATOM 1272 C C . ALA A 1 160 ? -16.574 24.495 34.955 1.00 41.03 160 ALA A C 1
ATOM 1274 O O . ALA A 1 160 ? -17.280 24.651 35.945 1.00 41.03 160 ALA A O 1
ATOM 1275 N N . GLY A 1 161 ? -15.453 23.763 35.002 1.00 39.28 161 GLY A N 1
ATOM 1276 C CA . GLY A 1 161 ? -14.982 23.052 36.200 1.00 39.28 161 GLY A CA 1
ATOM 1277 C C . GLY A 1 161 ? -13.919 23.775 37.036 1.00 39.28 161 GLY A C 1
ATOM 1278 O O . GLY A 1 161 ? -13.388 23.166 37.958 1.00 39.28 161 GLY A O 1
ATOM 1279 N N . SER A 1 162 ? -13.566 25.027 36.723 1.00 45.06 162 SER A N 1
ATOM 1280 C CA . SER A 1 162 ? -12.449 25.733 37.374 1.00 45.06 162 SER A CA 1
ATOM 1281 C C . SER A 1 162 ? -12.812 27.080 38.001 1.00 45.06 162 SER A C 1
ATOM 1283 O O . SER A 1 162 ? -11.931 27.917 38.127 1.00 45.06 162 SER A O 1
ATOM 1285 N N . GLU A 1 163 ? -14.067 27.314 38.386 1.00 43.31 163 GLU A N 1
ATOM 1286 C CA . GLU A 1 163 ? -14.451 28.482 39.196 1.00 43.31 163 GLU A CA 1
ATOM 1287 C C . GLU A 1 163 ? -15.594 28.099 40.149 1.00 43.31 163 GLU A C 1
ATOM 1289 O O . GLU A 1 163 ? -16.740 28.491 39.967 1.00 43.31 163 GLU A O 1
ATOM 1294 N N . SER A 1 164 ? -15.297 27.288 41.170 1.00 41.62 164 SER A N 1
ATOM 1295 C CA . SER A 1 164 ? -16.151 27.181 42.359 1.00 41.62 164 SER A CA 1
ATOM 1296 C C . SER A 1 164 ? -15.470 27.901 43.520 1.00 41.62 164 SER A C 1
ATOM 1298 O O . SER A 1 164 ? -14.613 27.345 44.205 1.00 41.62 164 SER A O 1
ATOM 1300 N N . GLU A 1 165 ? -15.815 29.182 43.617 1.00 40.34 165 GLU A N 1
ATOM 1301 C CA . GLU A 1 165 ? -16.134 29.940 44.829 1.00 40.34 165 GLU A CA 1
ATOM 1302 C C . GLU A 1 165 ? -15.427 29.532 46.131 1.00 40.34 165 GLU A C 1
ATOM 1304 O O . GLU A 1 165 ? -15.763 28.549 46.792 1.00 40.34 165 GLU A O 1
ATOM 1309 N N . GLY A 1 166 ? -14.494 30.389 46.555 1.00 41.22 166 GLY A N 1
ATOM 1310 C CA . GLY A 1 166 ? -14.080 30.472 47.947 1.00 41.22 166 GLY A CA 1
ATOM 1311 C C . GLY A 1 166 ? -15.239 30.968 48.808 1.00 41.22 166 GLY A C 1
ATOM 1312 O O . GLY A 1 166 ? -15.689 32.103 48.662 1.00 41.22 166 GLY A O 1
ATOM 1313 N N . LEU A 1 167 ? -15.697 30.118 49.723 1.00 42.31 167 LEU A N 1
ATOM 1314 C CA . LEU A 1 167 ? -16.564 30.518 50.825 1.00 42.31 167 LEU A CA 1
ATOM 1315 C C . LEU A 1 167 ? -15.700 31.020 51.998 1.00 42.31 167 LEU A C 1
ATOM 1317 O O . LEU A 1 167 ? -14.679 30.397 52.307 1.00 42.31 167 LEU A O 1
ATOM 1321 N N . PRO A 1 168 ? -16.077 32.128 52.661 1.00 42.44 168 PRO A N 1
ATOM 1322 C CA . PRO A 1 168 ? -15.350 32.648 53.809 1.00 42.44 168 PRO A CA 1
ATOM 1323 C C . PRO A 1 168 ? -15.603 31.770 55.038 1.00 42.44 168 PRO A C 1
ATOM 1325 O O . PRO A 1 168 ? -16.737 31.424 55.361 1.00 42.44 168 PRO A O 1
ATOM 1328 N N . VAL A 1 169 ? -14.525 31.409 55.730 1.00 46.53 169 VAL A N 1
ATOM 1329 C CA . VAL A 1 169 ? -14.569 30.649 56.981 1.00 46.53 169 VAL A CA 1
ATOM 1330 C C . VAL A 1 169 ? -14.891 31.626 58.113 1.00 46.53 169 VAL A C 1
ATOM 1332 O O . VAL A 1 169 ? -14.028 32.399 58.527 1.00 46.53 169 VAL A O 1
ATOM 1335 N N . GLU A 1 170 ? -16.132 31.628 58.599 1.00 41.16 170 GLU A N 1
ATOM 1336 C CA . GLU A 1 170 ? -16.478 32.300 59.854 1.00 41.16 170 GLU A CA 1
ATOM 1337 C C . GLU A 1 170 ? -15.947 31.481 61.038 1.00 41.16 170 GLU A C 1
ATOM 1339 O O . GLU A 1 170 ? -16.387 30.365 61.321 1.00 41.16 170 GLU A O 1
ATOM 1344 N N . SER A 1 171 ? -14.964 32.052 61.730 1.00 42.84 171 SER A N 1
ATOM 1345 C CA . SER A 1 171 ? -14.407 31.539 62.978 1.00 42.84 171 SER A CA 1
ATOM 1346 C C . SER A 1 171 ? -15.408 31.726 64.120 1.00 42.84 171 SER A C 1
ATOM 1348 O O . SER A 1 171 ? -15.479 32.795 64.723 1.00 42.84 171 SER A O 1
ATOM 1350 N N . SER A 1 172 ? -16.166 30.679 64.446 1.00 47.00 172 SER A N 1
ATOM 1351 C CA . SER A 1 172 ? -16.970 30.632 65.670 1.00 47.00 172 SER A CA 1
ATOM 1352 C C . SER A 1 172 ? -16.106 30.163 66.843 1.00 47.00 172 SER A C 1
ATOM 1354 O O . SER A 1 172 ? -15.816 28.975 66.985 1.00 47.00 172 SER A O 1
ATOM 1356 N N . SER A 1 173 ? -15.713 31.109 67.696 1.00 51.84 173 SER A N 1
ATOM 1357 C CA . SER A 1 173 ? -15.191 30.851 69.040 1.00 51.84 173 SER A CA 1
ATOM 1358 C C . SER A 1 173 ? -16.181 30.014 69.850 1.00 51.84 173 SER A C 1
ATOM 1360 O O . SER A 1 173 ? -17.344 30.384 69.990 1.00 51.84 173 SER A O 1
ATOM 1362 N N . MET A 1 174 ? -15.708 28.921 70.443 1.00 46.47 174 MET A N 1
ATOM 1363 C CA . MET A 1 174 ? -16.366 28.299 71.588 1.00 46.47 174 MET A CA 1
ATOM 1364 C C . MET A 1 174 ? -15.322 28.053 72.671 1.00 46.47 174 MET A C 1
ATOM 1366 O O . MET A 1 174 ? -14.515 27.128 72.599 1.00 46.47 174 MET A O 1
ATOM 1370 N N . GLU A 1 175 ? -15.355 28.932 73.670 1.00 51.81 175 GLU A N 1
ATOM 1371 C CA . GLU A 1 175 ? -14.797 28.701 74.993 1.00 51.81 175 GLU A CA 1
ATOM 1372 C C . GLU A 1 175 ? -15.346 27.383 75.549 1.00 51.81 175 GLU A C 1
ATOM 1374 O O . GLU A 1 175 ? -16.550 27.132 75.502 1.00 51.81 175 GLU A O 1
ATOM 1379 N N . HIS A 1 176 ? -14.475 26.549 76.107 1.00 46.22 176 HIS A N 1
ATOM 1380 C CA . HIS A 1 176 ? -14.874 25.575 77.114 1.00 46.22 176 HIS A CA 1
ATOM 1381 C C . HIS A 1 176 ? -13.959 25.738 78.317 1.00 46.22 176 HIS A C 1
ATOM 1383 O O . HIS A 1 176 ? -12.793 25.342 78.308 1.00 46.22 176 HIS A O 1
ATOM 1389 N N . SER A 1 177 ? -14.536 26.337 79.355 1.00 59.16 177 SER A N 1
ATOM 1390 C CA . SER A 1 177 ? -14.078 26.246 80.730 1.00 59.16 177 SER A CA 1
ATOM 1391 C C . SER A 1 177 ? -13.897 24.782 81.128 1.00 59.16 177 SER A C 1
ATOM 1393 O O . SER A 1 177 ? -14.779 23.950 80.904 1.00 59.16 177 SER A O 1
ATOM 1395 N N . ARG A 1 178 ? -12.787 24.477 81.795 1.00 52.69 178 ARG A N 1
ATOM 1396 C CA . ARG A 1 178 ? -12.707 23.327 82.692 1.00 52.69 178 ARG A CA 1
ATOM 1397 C C . ARG A 1 178 ? -12.200 23.792 84.049 1.00 52.69 178 ARG A C 1
ATOM 1399 O O . ARG A 1 178 ? -11.200 24.501 84.127 1.00 52.69 178 ARG A O 1
ATOM 1406 N N . ALA A 1 179 ? -12.999 23.423 85.045 1.00 58.94 179 ALA A N 1
ATOM 1407 C CA . ALA A 1 179 ? -12.706 23.431 86.467 1.00 58.94 179 ALA A CA 1
ATOM 1408 C C . ALA A 1 179 ? -11.596 22.431 86.816 1.00 58.94 179 ALA A C 1
ATOM 1410 O O . ALA A 1 179 ? -11.402 21.475 86.024 1.00 58.94 179 ALA A O 1
#

Sequence (179 aa):
MSGNQAALIERFERMDGRLEKIESRHDELSTGFGVMQSRVDDLSSRITALEMGRRSRGGRQQERMELVDLLVHEDARRSVAAVLGKPLRDRYGIVVMDALTKAGVQPKQDRQPTFEKLKNDGKRPRWDRGVEIKVMGENGKYVPYTGPFNRAEAMRTDKAGSESEGLPVESSSMEHSRA

Foldseek 3Di:
DDPVVVVVVVVVVVVVVVVVVVVVVVVVVVVVVVVVVVVVVVVVVVVVVVVVVCVVVVVVCPPDPDVVVCVVDPVSLVVCCVPCQVVCCVPPVDHSAPLPPPVLVVLQLLQVVVQVVCVVVVQPWDDDRSRWIWGQDPVRDTDTDPDDSCSPVSVVVVPPPPDDDDDDDDDDDDDDDDD

Organism: Gonium pectorale (NCBI:txid33097)